Protein AF-A0AAN6VPY2-F1 (afdb_monomer)

Sequence (138 aa):
DILDEFGDISDSCLSNISVMIRSSVVTEQSEHQLIYEAYSNFVQGLFELMDAVAESAPVLIVLDKQAEFRVPAAVRELAGVVDAFQMQVMAVFPANTSYAQQTANQKSQVGTHIRQAVHAFHIATANTGSPYSNTTTV

Mean predicted aligned error: 4.68 Å

Secondary structure (DSSP, 8-state):
-HHHHHHHHHHHHHHHHHHHTTPPPP--HHHHHHHHHHHHHHHHHHHHHHHHHHHHHHHHHHH-TTHHHHHHHHHHHHHHHHHHHHHHHHHHS-TTSHHHHHHHHHHHHHHHHHHHHHHHHHHHHHTSSSTTTT----

Radius of gyration: 17.67 Å; Cα contacts (8 Å, |Δi|>4): 113; chains: 1; bounding box: 34×24×59 Å

Foldseek 3Di:
DLLVVLVVLLVVLVVVCVVLPPPAADPDPVCLVVLLVVLVVVLVVLLVSLVVLLVCLLVVCVVPVCCLPPVLVSLVVSLVSVLSSLVSSLNNHDPPDPSNVVSVVSNVVSVVSSVSSNVSSVVSQVPDPQRPVPPDDD

Solvent-accessible surface area (backbone atoms only — not comparable to full-atom values): 7507 Å² total; per-residue (Å²): 105,76,69,52,52,44,46,54,53,33,51,52,34,54,54,49,40,68,70,52,61,89,58,67,58,59,83,55,72,83,51,51,58,59,54,51,50,56,51,49,53,53,52,50,51,50,43,56,49,26,50,52,51,25,71,41,24,59,60,44,38,71,78,36,72,62,41,56,52,53,50,47,49,50,54,52,55,33,46,57,43,49,51,53,34,51,53,55,58,41,59,30,41,47,84,91,40,72,62,31,57,52,49,50,52,52,50,55,49,50,56,46,38,51,50,46,23,41,46,32,26,55,52,40,37,66,72,40,100,62,51,75,72,81,65,73,85,127

Structure (mmCIF, N/CA/C/O backbone):
data_AF-A0AAN6VPY2-F1
#
_entry.id   AF-A0AAN6VPY2-F1
#
loop_
_atom_site.group_PDB
_atom_site.id
_atom_site.type_symbol
_atom_site.label_atom_id
_atom_site.label_alt_id
_atom_site.label_comp_id
_atom_site.label_asym_id
_atom_site.label_entity_id
_atom_site.label_seq_id
_atom_site.pdbx_PDB_ins_code
_atom_site.Cartn_x
_atom_site.Cartn_y
_atom_site.Cartn_z
_atom_site.occupancy
_atom_site.B_iso_or_equiv
_atom_site.auth_seq_id
_atom_site.auth_comp_id
_atom_site.auth_asym_id
_atom_site.auth_atom_id
_atom_site.pdbx_PDB_model_num
ATOM 1 N N . ASP A 1 1 ? 10.630 -12.358 -6.461 1.00 79.69 1 ASP A N 1
ATOM 2 C CA . ASP A 1 1 ? 10.537 -11.187 -7.367 1.00 79.69 1 ASP A CA 1
ATOM 3 C C . ASP A 1 1 ? 9.686 -10.121 -6.663 1.00 79.69 1 ASP A C 1
ATOM 5 O O . ASP A 1 1 ? 8.999 -10.472 -5.716 1.00 79.69 1 ASP A O 1
ATOM 9 N N . ILE A 1 2 ? 9.731 -8.842 -7.054 1.00 86.88 2 ILE A N 1
ATOM 10 C CA . ILE A 1 2 ? 8.872 -7.786 -6.480 1.00 86.88 2 ILE A CA 1
ATOM 11 C C . ILE A 1 2 ? 7.382 -8.082 -6.698 1.00 86.88 2 ILE A C 1
ATOM 13 O O . ILE A 1 2 ? 6.542 -7.728 -5.879 1.00 86.88 2 ILE A O 1
ATOM 17 N N . LEU A 1 3 ? 7.060 -8.775 -7.794 1.00 91.38 3 LEU A N 1
ATOM 18 C CA . LEU A 1 3 ? 5.700 -9.215 -8.085 1.00 91.38 3 LEU A CA 1
ATOM 19 C C . LEU A 1 3 ? 5.232 -10.315 -7.123 1.00 91.38 3 LEU A C 1
ATOM 21 O O . LEU A 1 3 ? 4.074 -10.294 -6.716 1.00 91.38 3 LEU A O 1
ATOM 25 N N . ASP A 1 4 ? 6.129 -11.224 -6.730 1.00 93.00 4 ASP A N 1
ATOM 26 C CA . ASP A 1 4 ? 5.824 -12.247 -5.721 1.00 93.00 4 ASP A CA 1
ATOM 27 C C . ASP A 1 4 ? 5.582 -11.591 -4.358 1.00 93.00 4 ASP A C 1
ATOM 29 O O . ASP A 1 4 ? 4.611 -11.920 -3.692 1.00 93.00 4 ASP A O 1
ATOM 33 N N . GLU A 1 5 ? 6.394 -10.592 -3.990 1.00 91.44 5 GLU A N 1
ATOM 34 C CA . GLU A 1 5 ? 6.229 -9.849 -2.734 1.00 91.44 5 GLU A CA 1
ATOM 35 C C . GLU A 1 5 ? 4.856 -9.156 -2.659 1.00 91.44 5 GLU A C 1
ATOM 37 O O . GLU A 1 5 ? 4.174 -9.202 -1.637 1.00 91.44 5 GLU A O 1
ATOM 42 N N . PHE A 1 6 ? 4.390 -8.550 -3.757 1.00 95.81 6 PHE A N 1
ATOM 43 C CA . PHE A 1 6 ? 3.032 -7.995 -3.811 1.00 95.81 6 PHE A CA 1
ATOM 44 C C . PHE A 1 6 ? 1.951 -9.072 -3.669 1.00 95.81 6 PHE A C 1
ATOM 46 O O . PHE A 1 6 ? 0.911 -8.814 -3.054 1.00 95.81 6 PHE A O 1
ATOM 53 N N . GLY A 1 7 ? 2.193 -10.262 -4.223 1.00 94.94 7 GLY A N 1
ATOM 54 C CA . GLY A 1 7 ? 1.345 -11.437 -4.037 1.00 94.94 7 GLY A CA 1
ATOM 55 C C . GLY A 1 7 ? 1.271 -11.851 -2.570 1.00 94.94 7 GLY A C 1
ATOM 56 O O . GLY A 1 7 ? 0.179 -11.912 -2.013 1.00 94.94 7 GLY A O 1
ATOM 57 N N . ASP A 1 8 ? 2.416 -12.012 -1.911 1.00 95.44 8 ASP A N 1
ATOM 58 C CA . ASP A 1 8 ? 2.514 -12.428 -0.509 1.00 95.44 8 ASP A CA 1
ATOM 59 C C . ASP A 1 8 ? 1.845 -11.422 0.446 1.00 95.44 8 ASP A C 1
ATOM 61 O O . ASP A 1 8 ? 1.142 -11.808 1.390 1.00 95.44 8 ASP A O 1
ATOM 65 N N . ILE A 1 9 ? 1.995 -10.117 0.185 1.00 95.75 9 ILE A N 1
ATOM 66 C CA . ILE A 1 9 ? 1.296 -9.068 0.944 1.00 95.75 9 ILE A CA 1
ATOM 67 C C . ILE A 1 9 ? -0.216 -9.155 0.706 1.00 95.75 9 ILE A C 1
ATOM 69 O O . ILE A 1 9 ? -0.996 -9.032 1.658 1.00 95.75 9 ILE A O 1
ATOM 73 N N . SER A 1 10 ? -0.642 -9.379 -0.539 1.00 96.44 10 SER A N 1
ATOM 74 C CA . SER A 1 10 ? -2.061 -9.530 -0.880 1.00 96.44 10 SER A CA 1
ATOM 75 C C . SER A 1 10 ? -2.670 -10.745 -0.181 1.00 96.44 10 SER A C 1
ATOM 77 O O . SER A 1 10 ? -3.706 -10.618 0.471 1.00 96.44 10 SER A O 1
ATOM 79 N N . ASP A 1 11 ? -1.999 -11.893 -0.222 1.00 96.38 11 ASP A N 1
ATOM 80 C CA . ASP A 1 11 ? -2.433 -13.124 0.439 1.00 96.38 11 ASP A CA 1
ATOM 81 C C . ASP A 1 11 ? -2.494 -12.957 1.959 1.00 96.38 11 ASP A C 1
ATOM 83 O O . ASP A 1 11 ? -3.468 -13.364 2.600 1.00 96.38 11 ASP A O 1
ATOM 87 N N . SER A 1 12 ? -1.509 -12.273 2.545 1.00 94.88 12 SER A N 1
ATOM 88 C CA . SER A 1 12 ? -1.507 -11.937 3.972 1.00 94.88 12 SER A CA 1
ATOM 89 C C . SER A 1 12 ? -2.692 -11.041 4.347 1.00 94.88 12 SER A C 1
ATOM 91 O O . SER A 1 12 ? -3.369 -11.286 5.350 1.00 94.88 12 SER A O 1
ATOM 93 N N . CYS A 1 13 ? -2.997 -10.028 3.532 1.00 95.38 13 CYS A N 1
ATOM 94 C CA . CYS A 1 13 ? -4.158 -9.161 3.731 1.00 95.38 13 CYS A CA 1
ATOM 95 C C . CYS A 1 13 ? -5.473 -9.943 3.615 1.00 95.38 13 CYS A C 1
ATOM 97 O O . CYS A 1 13 ? -6.330 -9.823 4.489 1.00 95.38 13 CYS A O 1
ATOM 99 N N . LEU A 1 14 ? -5.631 -10.781 2.586 1.00 95.69 14 LEU A N 1
ATOM 100 C CA . LEU A 1 14 ? -6.823 -11.615 2.390 1.00 95.69 14 LEU A CA 1
ATOM 101 C C . LEU A 1 14 ? -7.023 -12.611 3.536 1.00 95.69 14 LEU A C 1
ATOM 103 O O . LEU A 1 14 ? -8.143 -12.772 4.028 1.00 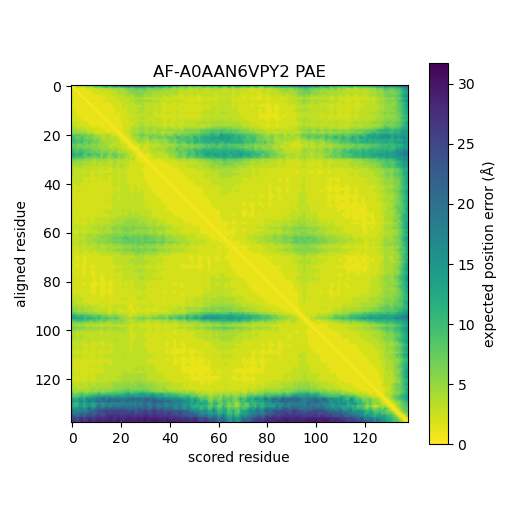95.69 14 LEU A O 1
ATOM 107 N N . SER A 1 15 ? -5.941 -13.235 4.001 1.00 95.50 15 SER A N 1
ATOM 108 C CA . SER A 1 15 ? -5.957 -14.127 5.158 1.00 95.50 15 SER A CA 1
ATOM 109 C C . SER A 1 15 ? -6.446 -13.392 6.408 1.00 95.50 15 SER A C 1
ATOM 111 O O . SER A 1 15 ? -7.402 -13.831 7.052 1.00 95.50 15 SER A O 1
ATOM 113 N N . ASN A 1 16 ? -5.898 -12.208 6.693 1.00 93.25 16 ASN A N 1
ATOM 114 C CA . ASN A 1 16 ? -6.331 -11.400 7.833 1.00 93.25 16 ASN A CA 1
ATOM 115 C C . ASN A 1 16 ? -7.786 -10.928 7.704 1.00 93.25 16 ASN A C 1
ATOM 117 O O . ASN A 1 16 ? -8.537 -11.004 8.676 1.00 93.25 16 ASN A O 1
ATOM 121 N N . ILE A 1 17 ? -8.231 -10.521 6.509 1.00 93.81 17 ILE A N 1
ATOM 122 C CA . ILE A 1 17 ? -9.645 -10.200 6.254 1.00 93.81 17 ILE A CA 1
ATOM 123 C C . ILE A 1 17 ? -10.532 -11.399 6.603 1.00 93.81 17 ILE A C 1
ATOM 125 O O . ILE A 1 17 ? -11.561 -11.220 7.251 1.00 93.81 17 ILE A O 1
ATOM 129 N N . SER A 1 18 ? -10.145 -12.617 6.210 1.00 92.31 18 SER A N 1
ATOM 130 C CA . SER A 1 18 ? -10.945 -13.823 6.461 1.00 92.31 18 SER A CA 1
ATOM 131 C C . SER A 1 18 ? -11.145 -14.112 7.954 1.00 92.31 18 SER A C 1
ATOM 133 O O . SER A 1 18 ? -1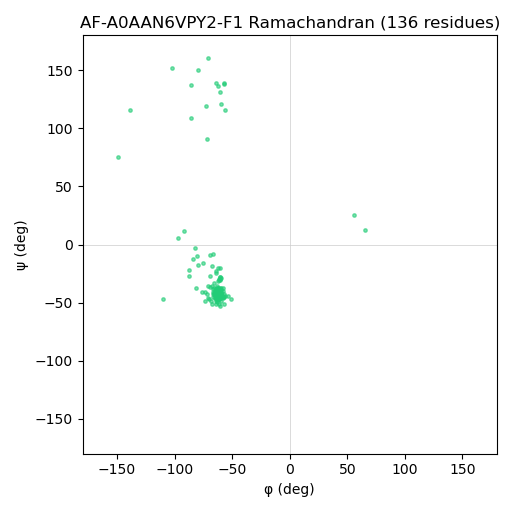2.198 -14.615 8.342 1.00 92.31 18 SER A O 1
ATOM 135 N N . VAL A 1 19 ? -10.171 -13.741 8.790 1.00 89.19 19 VAL A N 1
ATOM 136 C CA . VAL A 1 19 ? -10.240 -13.870 10.253 1.00 89.19 19 VAL A CA 1
ATOM 137 C C . VAL A 1 19 ? -11.034 -12.719 10.876 1.00 89.19 19 VAL A C 1
ATOM 139 O O . VAL A 1 19 ? -11.775 -12.932 11.833 1.00 89.19 19 VAL A O 1
ATOM 142 N N . MET A 1 20 ? -10.901 -11.506 10.334 1.00 89.88 20 MET A N 1
ATOM 143 C CA . MET A 1 20 ? -11.542 -10.296 10.863 1.00 89.88 20 MET A CA 1
ATOM 144 C C . MET A 1 20 ? -12.987 -10.099 10.400 1.00 89.88 20 MET A C 1
ATOM 146 O O . MET A 1 20 ? -13.696 -9.224 10.908 1.00 89.88 20 MET A O 1
ATOM 150 N N . ILE A 1 21 ? -13.441 -10.848 9.396 1.00 86.19 21 ILE A N 1
ATOM 151 C CA . ILE A 1 21 ? -14.793 -10.689 8.877 1.00 86.19 21 ILE A CA 1
ATOM 152 C C . ILE A 1 21 ? -15.806 -10.971 9.991 1.00 86.19 21 ILE A C 1
ATOM 154 O O . ILE A 1 21 ? -15.740 -11.982 10.687 1.00 86.19 21 ILE A O 1
ATOM 158 N N . ARG A 1 22 ? -16.778 -10.066 10.152 1.00 84.19 22 ARG A N 1
ATOM 159 C CA . ARG A 1 22 ? -17.790 -10.107 11.228 1.00 84.19 22 ARG A CA 1
ATOM 160 C C . ARG A 1 22 ? -17.239 -9.936 12.649 1.00 84.19 22 ARG A C 1
ATOM 162 O O . ARG A 1 22 ? -17.994 -10.159 13.595 1.00 84.19 22 ARG A O 1
ATOM 169 N N . SER A 1 23 ? -15.985 -9.516 12.823 1.00 87.31 23 SER A N 1
ATOM 170 C CA . SER A 1 23 ? -15.512 -9.061 14.130 1.00 87.31 23 SER A CA 1
ATOM 171 C C . SER A 1 23 ? -16.384 -7.911 14.633 1.00 87.31 23 SER A C 1
ATOM 173 O O . SER A 1 23 ? -16.780 -7.026 13.869 1.00 87.31 23 SER A O 1
ATOM 175 N N . SER A 1 24 ? -16.707 -7.939 15.923 1.00 88.81 24 SER A N 1
ATOM 176 C CA . SER A 1 24 ? -17.359 -6.817 16.584 1.00 88.81 24 SER A CA 1
ATOM 177 C C . SER A 1 24 ? -16.386 -5.654 16.744 1.00 88.81 24 SER A C 1
ATOM 179 O O . SER A 1 24 ? -15.168 -5.829 16.735 1.00 88.81 24 SER A O 1
ATOM 181 N N . VAL A 1 25 ? -16.945 -4.466 16.954 1.00 91.69 25 VAL A N 1
ATOM 182 C CA . VAL A 1 25 ? -16.177 -3.309 17.410 1.00 91.69 25 VAL A CA 1
ATOM 183 C C . VAL A 1 25 ? -15.472 -3.652 18.726 1.00 91.69 25 VAL A C 1
ATOM 185 O O . VAL A 1 25 ? -16.065 -4.284 19.601 1.00 91.69 25 VAL A O 1
ATOM 188 N N . VAL A 1 26 ? -14.221 -3.223 18.866 1.00 90.19 26 VAL A N 1
ATOM 189 C CA . VAL A 1 26 ? -13.420 -3.417 20.077 1.00 90.19 26 VAL A CA 1
ATOM 190 C C . VAL A 1 26 ? -13.947 -2.500 21.174 1.00 90.19 26 VAL A C 1
ATOM 192 O O . VAL A 1 26 ? -13.944 -1.274 21.033 1.00 90.19 26 VAL A O 1
ATOM 195 N N . THR A 1 27 ? -14.402 -3.082 22.278 1.00 87.88 27 THR A N 1
ATOM 196 C CA . THR A 1 27 ? -14.979 -2.350 23.414 1.00 87.88 27 THR A CA 1
ATOM 197 C C . THR A 1 27 ? -13.923 -1.890 24.420 1.00 87.88 27 THR A C 1
ATOM 199 O O . THR A 1 27 ? -14.083 -0.850 25.063 1.00 87.88 27 THR A O 1
ATOM 202 N N . GLU A 1 28 ? -12.806 -2.603 24.499 1.00 89.69 28 GLU A N 1
ATOM 203 C CA . GLU A 1 28 ? -11.756 -2.399 25.485 1.00 89.69 28 GLU A CA 1
ATOM 204 C C . GLU A 1 28 ? -10.776 -1.330 24.999 1.00 89.69 28 GLU A C 1
ATOM 206 O O . GLU A 1 28 ? -9.973 -1.545 24.093 1.00 89.69 28 GLU A O 1
ATOM 211 N N . GLN A 1 29 ? -10.807 -0.155 25.636 1.00 83.69 29 GLN A N 1
ATOM 212 C CA . GLN A 1 29 ? -9.949 0.972 25.245 1.00 83.69 29 GLN A CA 1
ATOM 213 C C . GLN A 1 29 ? -8.451 0.656 25.339 1.00 83.69 29 GLN A C 1
ATOM 215 O O . GLN A 1 29 ? -7.662 1.202 24.569 1.00 83.69 29 GLN A O 1
ATOM 220 N N . SER A 1 30 ? -8.051 -0.236 26.250 1.00 86.25 30 SER A N 1
ATOM 221 C CA . SER A 1 30 ? -6.661 -0.686 26.374 1.00 86.25 30 SER A CA 1
ATOM 222 C C . SER A 1 30 ? -6.159 -1.436 25.138 1.00 86.25 30 SER A C 1
ATOM 224 O O . SER A 1 30 ? -4.957 -1.457 24.895 1.00 86.25 30 SER A O 1
ATOM 226 N N . GLU A 1 31 ? -7.054 -2.034 24.347 1.00 90.12 31 GLU A N 1
ATOM 227 C CA . GLU A 1 31 ? -6.697 -2.774 23.131 1.00 90.12 31 GLU A CA 1
ATOM 228 C C . GLU A 1 31 ? -6.622 -1.868 21.897 1.00 90.12 31 GLU A C 1
ATOM 230 O O . GLU A 1 31 ? -5.930 -2.194 20.932 1.00 90.12 31 GLU A O 1
ATOM 235 N N . HIS A 1 32 ? -7.276 -0.700 21.925 1.00 91.50 32 HIS A N 1
ATOM 236 C CA . HIS A 1 32 ? -7.300 0.223 20.783 1.00 91.50 32 HIS A CA 1
ATOM 237 C C . HIS A 1 32 ? -5.897 0.675 20.383 1.00 91.50 32 HIS A C 1
ATOM 239 O O . HIS A 1 32 ? -5.576 0.682 19.196 1.00 91.50 32 HIS A O 1
ATOM 245 N N . GLN A 1 33 ? -5.058 1.015 21.365 1.00 92.12 33 GLN A N 1
ATOM 246 C CA . GLN A 1 33 ? -3.687 1.453 21.105 1.00 92.12 33 GLN A CA 1
ATOM 247 C C . GLN A 1 33 ? -2.864 0.342 20.447 1.00 92.12 33 GLN A C 1
ATOM 249 O O . GLN A 1 33 ? -2.203 0.592 19.444 1.00 92.12 33 GLN A O 1
ATOM 254 N N . LEU A 1 34 ? -2.955 -0.887 20.960 1.00 93.06 34 LEU A N 1
ATOM 255 C CA . LEU A 1 34 ? -2.211 -2.028 20.427 1.00 93.06 34 LEU A CA 1
ATOM 256 C C . LEU A 1 34 ? -2.575 -2.307 18.961 1.00 93.06 34 LEU A C 1
ATOM 258 O O . LEU A 1 34 ? -1.696 -2.488 18.120 1.00 93.06 34 LEU A O 1
ATOM 262 N N . ILE A 1 35 ? -3.872 -2.308 18.644 1.00 92.31 35 ILE A N 1
ATOM 263 C CA . ILE A 1 35 ? -4.357 -2.543 17.278 1.00 92.31 35 ILE A CA 1
ATOM 264 C C . ILE A 1 35 ? -3.934 -1.394 16.359 1.00 92.31 35 ILE A C 1
ATOM 266 O O . ILE A 1 35 ? -3.490 -1.631 15.236 1.00 92.31 35 ILE A O 1
ATOM 270 N N . TYR A 1 36 ? -4.036 -0.150 16.832 1.00 94.12 36 TYR A N 1
ATOM 271 C CA . TYR A 1 36 ? -3.633 1.019 16.059 1.00 94.12 36 TYR A CA 1
ATOM 272 C C . TYR A 1 36 ? -2.127 1.049 15.773 1.00 94.12 36 TYR A C 1
ATOM 274 O O . TYR A 1 36 ? -1.729 1.391 14.661 1.00 94.12 36 TYR A O 1
ATOM 282 N N . GLU A 1 37 ? -1.285 0.672 16.7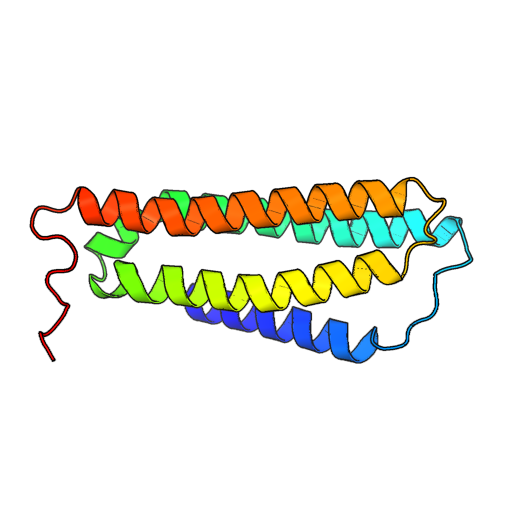35 1.00 94.88 37 GLU A N 1
ATOM 283 C CA . GLU A 1 37 ? 0.165 0.575 16.547 1.00 94.88 37 GLU A CA 1
ATOM 284 C C . GLU A 1 37 ? 0.519 -0.509 15.525 1.00 94.88 37 GLU A C 1
ATOM 286 O O . GLU A 1 37 ? 1.283 -0.250 14.595 1.00 94.88 37 GLU A O 1
ATOM 291 N N . ALA A 1 38 ? -0.091 -1.695 15.630 1.00 93.31 38 ALA A N 1
ATOM 292 C CA . ALA A 1 38 ? 0.105 -2.767 14.656 1.00 93.31 38 ALA A CA 1
ATOM 293 C C . ALA A 1 38 ? -0.312 -2.334 13.239 1.00 93.31 38 ALA A C 1
ATOM 295 O O . ALA A 1 38 ? 0.438 -2.530 12.280 1.00 93.31 38 ALA A O 1
ATOM 296 N N . TYR A 1 39 ? -1.470 -1.681 13.116 1.00 94.75 39 TYR A N 1
ATOM 297 C CA . TYR A 1 39 ? -1.942 -1.106 11.857 1.00 94.75 39 TYR A CA 1
ATOM 298 C C . TYR A 1 39 ? -0.994 -0.028 11.314 1.00 94.75 39 TYR A C 1
ATOM 300 O O . TYR A 1 39 ? -0.665 -0.032 10.130 1.00 94.75 39 TYR A O 1
ATOM 308 N N . SER A 1 40 ? -0.514 0.870 12.176 1.00 96.56 40 SER A N 1
ATOM 309 C CA . SER A 1 40 ? 0.396 1.953 11.794 1.00 96.56 40 SER A CA 1
ATOM 310 C C . SER A 1 40 ? 1.740 1.426 11.295 1.00 96.56 40 SER A C 1
ATOM 312 O O . SER A 1 40 ? 2.262 1.949 10.315 1.00 96.56 40 SER A O 1
ATOM 314 N N . ASN A 1 41 ? 2.277 0.367 11.908 1.00 96.88 41 ASN A N 1
ATOM 315 C CA . ASN A 1 41 ? 3.513 -0.275 11.450 1.00 96.88 41 ASN A CA 1
ATOM 316 C C . ASN A 1 41 ? 3.344 -0.902 10.061 1.00 96.88 41 ASN A C 1
ATOM 318 O O . ASN A 1 41 ? 4.210 -0.749 9.203 1.00 96.88 41 ASN A O 1
ATOM 322 N N . PHE A 1 42 ? 2.209 -1.560 9.817 1.00 95.38 42 PHE A N 1
ATOM 323 C CA . PHE A 1 42 ? 1.877 -2.078 8.491 1.00 95.38 42 PHE A CA 1
ATOM 324 C C . PHE A 1 42 ? 1.765 -0.952 7.451 1.00 95.38 42 PHE A C 1
ATOM 326 O O . PHE A 1 42 ? 2.361 -1.034 6.380 1.00 95.38 42 PHE A O 1
ATOM 333 N N . VAL A 1 43 ? 1.054 0.130 7.783 1.00 97.25 43 VAL A N 1
ATOM 334 C CA . VAL A 1 43 ? 0.924 1.317 6.923 1.00 97.25 43 VAL A CA 1
ATOM 335 C C . VAL A 1 43 ? 2.284 1.941 6.607 1.00 97.25 43 VAL A C 1
ATOM 337 O O . VAL A 1 43 ? 2.541 2.278 5.455 1.00 97.25 43 VAL A O 1
ATOM 340 N N . GLN A 1 44 ? 3.163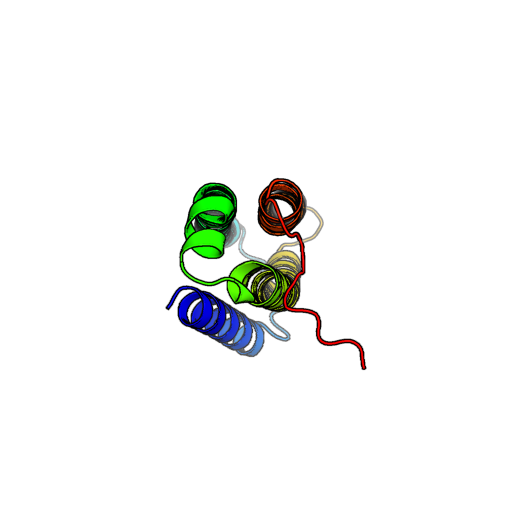 2.064 7.601 1.00 97.44 44 GLN A N 1
ATOM 341 C CA . GLN A 1 44 ? 4.509 2.595 7.406 1.00 97.44 44 GLN A CA 1
ATOM 342 C C . GLN A 1 44 ? 5.323 1.721 6.442 1.00 97.44 44 GLN A C 1
ATOM 344 O O . GLN A 1 44 ? 5.944 2.247 5.521 1.00 97.44 44 GLN A O 1
ATOM 349 N N . GLY A 1 45 ? 5.249 0.394 6.586 1.00 96.25 45 GLY A N 1
ATOM 350 C CA . GLY A 1 45 ? 5.884 -0.531 5.645 1.00 96.25 45 GLY A CA 1
ATOM 351 C C . GLY A 1 45 ? 5.359 -0.373 4.214 1.00 96.25 45 GLY A C 1
ATOM 352 O O . GLY A 1 45 ? 6.134 -0.422 3.262 1.00 96.25 45 GLY A O 1
ATOM 353 N N . LEU A 1 46 ? 4.059 -0.107 4.043 1.00 96.88 46 LEU A N 1
ATOM 354 C CA . LEU A 1 46 ? 3.483 0.181 2.727 1.00 96.88 46 LEU A CA 1
ATOM 355 C C . LEU A 1 46 ? 3.992 1.496 2.129 1.00 96.88 46 LEU A C 1
ATOM 357 O O . LEU A 1 46 ? 4.200 1.550 0.918 1.00 96.88 46 LEU A O 1
ATOM 361 N N . PHE A 1 47 ? 4.188 2.544 2.935 1.00 97.44 47 PHE A N 1
ATOM 362 C CA . PHE A 1 47 ? 4.787 3.793 2.449 1.00 97.44 47 PHE A CA 1
ATOM 363 C C . PHE A 1 47 ? 6.189 3.541 1.910 1.00 97.44 47 PHE A C 1
ATOM 365 O O . PHE A 1 47 ? 6.464 3.851 0.755 1.00 97.44 47 PHE A O 1
ATOM 372 N N . GLU A 1 48 ? 7.034 2.902 2.716 1.00 97.06 48 GLU A N 1
ATOM 373 C CA . GLU A 1 48 ? 8.419 2.601 2.353 1.00 97.06 48 GLU A CA 1
ATOM 374 C C . GLU A 1 48 ? 8.500 1.722 1.103 1.00 97.06 48 GLU A C 1
ATOM 376 O O . GLU A 1 48 ? 9.288 1.998 0.198 1.00 97.06 48 GLU A O 1
ATOM 381 N N . LEU A 1 49 ? 7.640 0.704 1.007 1.00 96.12 49 LEU A N 1
ATOM 382 C CA . LEU A 1 49 ? 7.573 -0.159 -0.165 1.00 96.12 49 LEU A CA 1
ATOM 383 C C . LEU A 1 49 ? 7.154 0.616 -1.420 1.00 96.12 49 LEU A C 1
ATOM 385 O O . LEU A 1 49 ? 7.800 0.491 -2.457 1.00 96.12 49 LEU A O 1
ATOM 389 N N . MET A 1 50 ? 6.081 1.409 -1.355 1.00 97.81 50 MET A N 1
ATOM 390 C CA . MET A 1 50 ? 5.586 2.156 -2.517 1.00 97.81 50 MET A CA 1
ATOM 391 C C . MET A 1 50 ? 6.557 3.253 -2.958 1.00 97.81 50 MET A C 1
ATOM 393 O O . MET A 1 50 ? 6.722 3.462 -4.161 1.00 97.81 50 MET A O 1
ATOM 397 N N . ASP A 1 51 ? 7.241 3.903 -2.019 1.00 97.56 51 ASP A N 1
ATOM 398 C CA . ASP A 1 51 ? 8.277 4.887 -2.327 1.00 97.56 51 ASP A CA 1
ATOM 399 C C . ASP A 1 51 ? 9.486 4.211 -2.992 1.00 97.56 51 ASP A C 1
ATOM 401 O O . ASP A 1 51 ? 9.928 4.653 -4.053 1.00 97.56 51 ASP A O 1
ATOM 405 N N . ALA A 1 52 ? 9.948 3.066 -2.477 1.00 96.69 52 ALA A N 1
ATOM 406 C CA . ALA A 1 52 ? 11.022 2.289 -3.105 1.00 96.69 52 ALA A CA 1
ATOM 407 C C . ALA A 1 52 ? 10.641 1.778 -4.512 1.00 96.69 52 ALA A C 1
ATOM 409 O O . ALA A 1 52 ? 11.457 1.777 -5.442 1.00 96.69 52 ALA A O 1
ATOM 410 N N . VAL A 1 53 ? 9.383 1.372 -4.709 1.00 96.62 53 VAL A N 1
ATOM 411 C CA . VAL A 1 53 ? 8.838 1.008 -6.028 1.00 96.62 53 VAL A CA 1
ATOM 412 C C . VAL A 1 53 ? 8.861 2.211 -6.970 1.00 96.62 53 VAL A C 1
ATOM 414 O O . VAL A 1 53 ? 9.281 2.082 -8.120 1.00 96.62 53 VAL A O 1
ATOM 417 N N . ALA A 1 54 ? 8.452 3.388 -6.494 1.00 97.44 54 ALA A N 1
ATOM 418 C CA . ALA A 1 54 ? 8.474 4.614 -7.284 1.00 97.44 54 ALA A CA 1
ATOM 419 C C . ALA A 1 54 ? 9.903 4.985 -7.716 1.00 97.44 54 ALA A C 1
ATOM 421 O O . ALA A 1 54 ? 10.149 5.267 -8.890 1.00 97.44 54 ALA A O 1
ATOM 422 N N . GLU A 1 55 ? 10.852 4.944 -6.781 1.00 97.19 55 GLU A N 1
ATOM 423 C CA . GLU A 1 55 ? 12.259 5.281 -7.017 1.00 97.19 55 GLU A CA 1
ATOM 424 C C . GLU A 1 55 ? 12.954 4.298 -7.970 1.00 97.19 55 GLU A C 1
ATOM 426 O O . GLU A 1 55 ? 13.803 4.694 -8.772 1.00 97.19 55 GLU A O 1
ATOM 431 N N . SER A 1 56 ? 12.573 3.019 -7.934 1.00 95.94 56 SER A N 1
ATOM 432 C CA . SER A 1 56 ? 13.166 1.973 -8.779 1.00 95.94 56 SER A CA 1
ATOM 433 C C . SER A 1 56 ? 12.627 1.935 -10.214 1.00 95.94 56 SER A C 1
ATOM 435 O O . SER A 1 56 ? 13.225 1.271 -11.069 1.00 95.94 56 SER A O 1
ATOM 437 N N . ALA A 1 57 ? 11.555 2.674 -10.523 1.00 95.44 57 ALA A N 1
ATOM 438 C CA . ALA A 1 57 ? 10.881 2.629 -11.822 1.00 95.44 57 ALA A CA 1
ATOM 439 C C . ALA A 1 57 ? 11.816 2.800 -13.044 1.00 95.44 57 ALA A C 1
ATOM 441 O O . ALA A 1 57 ? 11.738 1.975 -13.962 1.00 95.44 57 ALA A O 1
ATOM 442 N N . PRO A 1 58 ? 12.746 3.782 -13.093 1.00 93.81 58 PRO A N 1
ATOM 443 C CA . PRO A 1 58 ? 13.635 3.944 -14.248 1.00 93.81 58 PRO A CA 1
ATOM 444 C C . PRO A 1 58 ? 14.561 2.743 -14.458 1.00 93.81 58 PRO A C 1
ATOM 446 O O . PRO A 1 58 ? 14.819 2.346 -15.593 1.00 93.81 58 PRO A O 1
ATOM 449 N N . VAL A 1 59 ? 15.050 2.153 -13.364 1.00 94.12 59 VAL A N 1
ATOM 450 C CA . VAL A 1 59 ? 15.962 1.005 -13.402 1.00 94.12 59 VAL A CA 1
ATOM 451 C C . VAL A 1 59 ? 15.217 -0.237 -13.880 1.00 94.12 59 VAL A C 1
ATOM 453 O O . VAL A 1 59 ? 15.687 -0.927 -14.784 1.00 94.12 59 VAL A O 1
ATOM 456 N N . LEU A 1 60 ? 14.028 -0.490 -13.332 1.00 93.00 60 LEU A N 1
ATOM 457 C CA . LEU A 1 60 ? 13.222 -1.658 -13.676 1.00 93.00 60 LEU A CA 1
ATOM 458 C C . LEU A 1 60 ? 12.810 -1.665 -15.154 1.00 93.00 60 LEU A C 1
ATOM 460 O O . LEU A 1 60 ? 12.923 -2.700 -15.800 1.00 93.00 60 LEU A O 1
ATOM 464 N N . ILE A 1 61 ? 12.445 -0.513 -15.725 1.00 91.50 61 ILE A N 1
ATOM 465 C CA . ILE A 1 61 ? 12.074 -0.386 -17.151 1.00 91.50 61 ILE A CA 1
ATOM 466 C C . ILE A 1 61 ? 13.275 -0.573 -18.098 1.00 91.50 61 ILE A C 1
ATOM 468 O O . ILE A 1 61 ? 13.124 -0.942 -19.270 1.00 91.50 61 ILE A O 1
ATOM 472 N N . VAL A 1 62 ? 14.492 -0.274 -17.639 1.00 90.12 62 VAL A N 1
ATOM 473 C CA . VAL A 1 62 ? 15.714 -0.546 -18.413 1.00 90.12 62 VAL A CA 1
ATOM 474 C C . VAL A 1 62 ? 16.030 -2.039 -18.410 1.00 90.12 62 VAL A C 1
ATOM 476 O O . VAL A 1 62 ? 16.408 -2.566 -19.455 1.00 90.12 62 VAL A O 1
ATOM 479 N N . LEU A 1 63 ? 15.857 -2.704 -17.265 1.00 90.31 63 LEU A N 1
ATOM 480 C CA . LEU A 1 63 ? 16.114 -4.137 -17.109 1.00 90.31 63 LEU A CA 1
ATOM 481 C C . LEU A 1 63 ? 15.063 -5.004 -17.814 1.00 90.31 63 LEU A C 1
ATOM 483 O O . LEU A 1 63 ? 15.422 -5.973 -18.478 1.00 90.31 63 LEU A O 1
ATOM 487 N N . ASP A 1 64 ? 13.786 -4.641 -17.704 1.00 89.19 64 ASP A N 1
ATOM 488 C CA . ASP A 1 64 ? 12.671 -5.309 -18.368 1.00 89.19 64 ASP A CA 1
ATOM 489 C C . ASP A 1 64 ? 11.680 -4.272 -18.910 1.00 89.19 64 ASP A C 1
ATOM 491 O O . ASP A 1 64 ? 11.006 -3.562 -18.164 1.00 89.19 64 ASP A O 1
ATOM 495 N N . LYS A 1 65 ? 11.531 -4.222 -20.236 1.00 86.88 65 LYS A N 1
ATOM 496 C CA . LYS A 1 65 ? 10.573 -3.322 -20.891 1.00 86.88 65 LYS A CA 1
ATOM 497 C C . LYS A 1 65 ? 9.124 -3.639 -20.544 1.00 86.88 65 LYS A C 1
ATOM 499 O O . LYS A 1 65 ? 8.287 -2.757 -20.646 1.00 86.88 65 LYS A O 1
ATOM 504 N N . GLN A 1 66 ? 8.807 -4.861 -20.121 1.00 89.06 66 GLN A N 1
ATOM 505 C CA . GLN A 1 66 ? 7.462 -5.207 -19.658 1.00 89.06 66 GLN A CA 1
ATOM 506 C C . GLN A 1 66 ? 7.160 -4.661 -18.256 1.00 89.06 66 GLN A C 1
ATOM 508 O O . GLN A 1 66 ? 5.988 -4.582 -17.876 1.00 89.06 66 GLN A O 1
ATOM 513 N N . ALA A 1 67 ? 8.176 -4.239 -17.492 1.00 91.00 67 ALA A N 1
ATOM 514 C CA . ALA A 1 67 ? 7.986 -3.672 -16.158 1.00 91.00 67 ALA A CA 1
ATOM 515 C C . ALA A 1 67 ? 7.127 -2.400 -16.183 1.00 91.00 67 ALA A C 1
ATOM 517 O O . ALA A 1 67 ? 6.401 -2.148 -15.224 1.00 91.00 67 ALA A O 1
ATOM 518 N N . GLU A 1 68 ? 7.131 -1.651 -17.294 1.00 90.50 68 GLU A N 1
ATOM 519 C CA . GLU A 1 68 ? 6.300 -0.452 -17.466 1.00 90.50 68 GLU A CA 1
ATOM 520 C C . GLU A 1 68 ? 4.787 -0.723 -17.423 1.00 90.50 68 GLU A C 1
ATOM 522 O O . GLU A 1 68 ? 4.017 0.182 -17.106 1.00 90.50 68 GLU A O 1
ATOM 527 N N . PHE A 1 69 ? 4.357 -1.970 -17.655 1.00 91.56 69 PHE A N 1
ATOM 528 C CA . PHE A 1 69 ? 2.955 -2.389 -17.511 1.00 91.56 69 PHE A CA 1
ATOM 529 C C . PHE A 1 69 ? 2.742 -3.313 -16.323 1.00 91.56 69 PHE A C 1
ATOM 531 O O . PHE A 1 69 ? 1.801 -3.118 -15.554 1.00 91.56 69 PHE A O 1
ATOM 538 N N . ARG A 1 70 ? 3.606 -4.325 -16.169 1.00 93.25 70 ARG A N 1
ATOM 539 C CA . ARG A 1 70 ? 3.414 -5.397 -15.184 1.00 93.25 70 ARG A CA 1
ATOM 540 C C . ARG A 1 70 ? 3.470 -4.871 -13.757 1.00 93.25 70 ARG A C 1
ATOM 542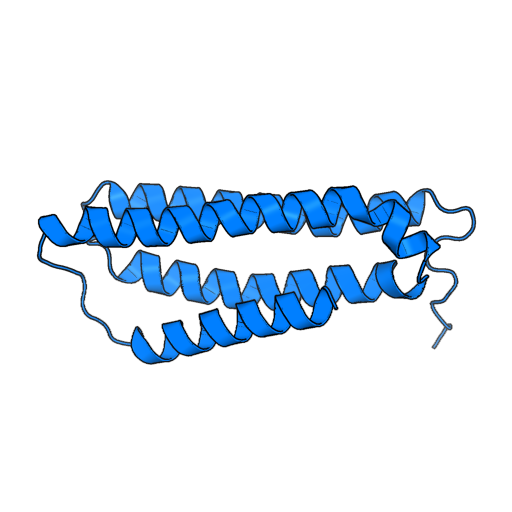 O O . ARG A 1 70 ? 2.598 -5.212 -12.964 1.00 93.25 70 ARG A O 1
ATOM 549 N N . VAL A 1 71 ? 4.443 -4.013 -13.440 1.00 95.31 71 VAL A N 1
ATOM 550 C CA . VAL A 1 71 ? 4.591 -3.484 -12.077 1.00 95.31 71 VAL A CA 1
ATOM 551 C C . VAL A 1 71 ? 3.425 -2.549 -11.728 1.00 95.31 71 VAL A C 1
ATOM 553 O O . VAL A 1 71 ? 2.771 -2.793 -10.716 1.00 95.31 71 VAL A O 1
ATOM 556 N N . PRO A 1 72 ? 3.042 -1.561 -12.564 1.00 95.56 72 PRO A N 1
ATOM 557 C CA . PRO A 1 72 ? 1.856 -0.749 -12.290 1.00 95.56 72 PRO A CA 1
ATOM 558 C C . PRO A 1 72 ? 0.541 -1.528 -12.229 1.00 95.56 72 PRO A C 1
ATOM 560 O O . PRO A 1 72 ? -0.385 -1.088 -11.548 1.00 95.56 72 PRO A O 1
ATOM 563 N N . ALA A 1 73 ? 0.400 -2.626 -12.975 1.00 95.31 73 ALA A N 1
ATOM 564 C CA . ALA A 1 73 ? -0.775 -3.490 -12.883 1.00 95.31 73 ALA A CA 1
ATOM 565 C C . ALA A 1 73 ? -0.818 -4.201 -11.523 1.00 95.31 73 ALA A C 1
ATOM 567 O O . ALA A 1 73 ? -1.800 -4.054 -10.799 1.00 95.31 73 ALA A O 1
ATOM 568 N N . ALA A 1 74 ? 0.279 -4.849 -11.125 1.00 96.44 74 ALA A N 1
ATOM 569 C CA . ALA A 1 74 ? 0.375 -5.546 -9.845 1.00 96.44 74 ALA A CA 1
ATOM 570 C C . ALA A 1 74 ? 0.208 -4.600 -8.641 1.00 96.44 74 ALA A C 1
ATOM 572 O O . ALA A 1 74 ? -0.495 -4.926 -7.689 1.00 96.44 74 ALA A O 1
ATOM 573 N N . VAL A 1 75 ? 0.756 -3.379 -8.704 1.00 97.50 75 VAL A N 1
ATOM 574 C CA . VAL A 1 75 ? 0.537 -2.356 -7.663 1.00 97.50 75 VAL A CA 1
ATOM 575 C C . VAL A 1 75 ? -0.948 -1.993 -7.532 1.00 97.50 75 VAL A C 1
ATOM 577 O O . VAL A 1 75 ? -1.432 -1.784 -6.422 1.00 97.50 75 VAL A O 1
ATOM 580 N N . ARG A 1 76 ? -1.703 -1.928 -8.639 1.00 96.56 76 ARG A N 1
ATOM 581 C CA . ARG A 1 76 ? -3.153 -1.657 -8.593 1.00 96.56 76 ARG A CA 1
ATOM 582 C C . ARG A 1 76 ? -3.947 -2.831 -8.023 1.00 96.56 76 ARG A C 1
ATOM 584 O O . ARG A 1 76 ? -4.935 -2.595 -7.331 1.00 96.56 76 ARG A O 1
ATOM 591 N N . GLU A 1 77 ? -3.534 -4.061 -8.304 1.00 95.69 77 GLU A N 1
ATOM 592 C CA . GLU A 1 77 ? -4.143 -5.260 -7.717 1.00 95.69 77 GLU A CA 1
ATOM 593 C C . GLU A 1 77 ? -3.926 -5.289 -6.200 1.00 95.69 77 GLU A C 1
ATOM 595 O O . GLU A 1 77 ? -4.900 -5.344 -5.444 1.00 95.69 77 GLU A O 1
ATOM 600 N N . LEU A 1 78 ? -2.674 -5.109 -5.761 1.00 96.81 78 LEU A N 1
ATOM 601 C CA . LEU A 1 78 ? -2.317 -4.966 -4.350 1.00 96.81 78 LEU A CA 1
ATOM 602 C C . LEU A 1 78 ? -3.133 -3.854 -3.680 1.00 96.81 78 LEU A C 1
ATOM 604 O O . LEU A 1 78 ? -3.666 -4.043 -2.588 1.00 96.81 78 LEU A O 1
ATOM 608 N N . ALA A 1 79 ? -3.283 -2.706 -4.349 1.00 96.56 79 ALA A N 1
ATOM 609 C CA . ALA A 1 79 ? -4.044 -1.579 -3.825 1.00 96.56 79 ALA A CA 1
ATOM 610 C C . ALA A 1 79 ? -5.487 -1.945 -3.478 1.00 96.56 79 ALA A C 1
ATOM 612 O O . ALA A 1 79 ? -5.974 -1.537 -2.429 1.00 96.56 79 ALA A O 1
ATOM 613 N N . GLY A 1 80 ? -6.168 -2.718 -4.328 1.00 96.56 80 GLY A N 1
ATOM 614 C CA . GLY A 1 80 ? -7.545 -3.140 -4.068 1.00 96.56 80 GLY A CA 1
ATOM 615 C C . GLY A 1 80 ? -7.662 -4.023 -2.824 1.00 96.56 80 GLY A C 1
ATOM 616 O O . GLY A 1 80 ? -8.572 -3.841 -2.014 1.00 96.56 80 GLY A O 1
ATOM 617 N N . VAL A 1 81 ? -6.716 -4.948 -2.647 1.00 96.56 81 VAL A N 1
ATOM 618 C CA . VAL A 1 81 ? -6.695 -5.869 -1.503 1.00 96.56 81 VAL A CA 1
ATOM 619 C C . VAL A 1 81 ? -6.340 -5.140 -0.206 1.00 96.56 81 VAL A C 1
ATOM 621 O O . VAL A 1 81 ? -7.023 -5.308 0.807 1.00 96.56 81 VAL A O 1
ATOM 624 N N . VAL A 1 82 ? -5.313 -4.289 -0.240 1.00 96.88 82 VAL A N 1
ATOM 625 C CA . VAL A 1 82 ? -4.914 -3.454 0.900 1.00 96.88 82 VAL A CA 1
ATOM 626 C C . VAL A 1 82 ? -6.056 -2.528 1.308 1.00 96.88 82 VAL A C 1
ATOM 628 O O . VAL A 1 82 ? -6.361 -2.439 2.494 1.00 96.88 82 VAL A O 1
ATOM 631 N N . ASP A 1 83 ? -6.747 -1.895 0.355 1.00 96.19 83 ASP A N 1
ATOM 632 C CA . ASP A 1 83 ? -7.881 -1.012 0.647 1.00 96.19 83 ASP A CA 1
ATOM 633 C C . ASP A 1 83 ? -8.987 -1.747 1.417 1.00 96.19 83 ASP A C 1
ATOM 635 O O . ASP A 1 83 ? -9.479 -1.249 2.433 1.00 96.19 83 ASP A O 1
ATOM 639 N N . ALA A 1 84 ? -9.323 -2.966 0.979 1.00 95.19 84 ALA A N 1
ATOM 640 C CA . ALA A 1 84 ? -10.298 -3.822 1.645 1.00 95.19 84 ALA A CA 1
ATOM 641 C C . ALA A 1 84 ? -9.868 -4.191 3.072 1.00 95.19 84 ALA A C 1
ATOM 643 O O . ALA A 1 84 ? -10.675 -4.107 4.002 1.00 95.19 84 ALA A O 1
ATOM 644 N N . PHE A 1 85 ? -8.595 -4.538 3.268 1.00 95.44 85 PHE A N 1
ATOM 645 C CA . PHE A 1 85 ? -8.058 -4.841 4.593 1.00 95.44 85 PHE A CA 1
ATOM 646 C C . PHE A 1 85 ? -8.098 -3.617 5.515 1.00 95.44 85 PHE A C 1
ATOM 648 O O . PHE A 1 85 ? -8.589 -3.708 6.640 1.00 95.44 85 PHE A O 1
ATOM 655 N N . GLN A 1 86 ? -7.673 -2.450 5.029 1.00 95.31 86 GLN A N 1
ATOM 656 C CA . GLN A 1 86 ? -7.704 -1.205 5.797 1.00 95.31 86 GLN A CA 1
ATOM 657 C C . GLN A 1 86 ? -9.134 -0.820 6.194 1.00 95.31 86 GLN A C 1
ATOM 659 O O . GLN A 1 86 ? -9.356 -0.409 7.331 1.00 95.31 86 GLN A O 1
ATOM 664 N N . MET A 1 87 ? -10.124 -1.008 5.311 1.00 93.19 87 MET A N 1
ATOM 665 C CA . MET A 1 87 ? -11.537 -0.811 5.664 1.00 93.19 87 MET A CA 1
ATOM 666 C C . MET A 1 87 ? -11.998 -1.762 6.772 1.00 93.19 87 MET A C 1
ATOM 668 O O . MET A 1 87 ? -12.723 -1.337 7.672 1.00 93.19 87 MET A O 1
ATOM 672 N N . GLN A 1 88 ? -11.564 -3.025 6.741 1.00 93.25 88 GLN A N 1
ATOM 673 C CA . GLN A 1 88 ? -11.911 -3.997 7.776 1.00 93.25 88 GLN A CA 1
ATOM 674 C C . GLN A 1 88 ? -11.286 -3.631 9.130 1.00 93.25 88 GLN A C 1
ATOM 676 O O . GLN A 1 88 ? -11.966 -3.711 10.150 1.00 93.25 88 GLN A O 1
ATOM 681 N N . VAL A 1 89 ? -10.031 -3.170 9.149 1.00 92.56 89 VAL A N 1
ATOM 682 C CA . VAL A 1 89 ? -9.376 -2.670 10.371 1.00 92.56 89 VAL A CA 1
ATOM 683 C C . VAL A 1 89 ? -10.065 -1.408 10.890 1.00 92.56 89 VAL A C 1
ATOM 685 O O . VAL A 1 89 ? -10.345 -1.303 12.079 1.00 92.56 89 VAL A O 1
ATOM 688 N N . MET A 1 90 ? -10.412 -0.462 10.017 1.00 92.12 90 MET A N 1
ATOM 689 C CA . MET A 1 90 ? -11.154 0.738 10.419 1.00 92.12 90 MET A CA 1
ATOM 690 C C . MET A 1 90 ? -12.492 0.394 11.085 1.00 92.12 90 MET A C 1
ATOM 692 O O . MET A 1 90 ? -12.880 1.045 12.054 1.00 92.12 90 MET A O 1
ATOM 696 N N . ALA A 1 91 ? -13.182 -0.641 10.598 1.00 91.31 91 ALA A N 1
ATOM 697 C CA . ALA A 1 91 ? -14.478 -1.062 11.120 1.00 91.31 91 ALA A CA 1
ATOM 698 C C . ALA A 1 91 ? -14.422 -1.636 12.547 1.00 91.31 91 ALA A C 1
ATOM 700 O O . ALA A 1 91 ? -15.459 -1.689 13.210 1.00 91.31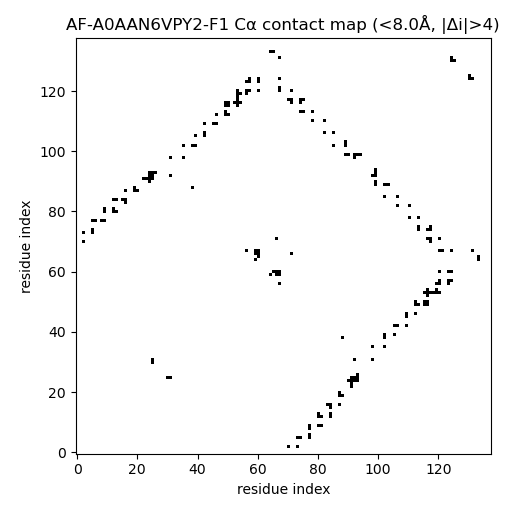 91 ALA A O 1
ATOM 701 N N . VAL A 1 92 ? -13.246 -2.047 13.042 1.00 92.19 92 VAL A N 1
ATOM 702 C CA . VAL A 1 92 ? -13.117 -2.559 14.417 1.00 92.19 92 VAL A CA 1
ATOM 703 C C . VAL A 1 92 ? -13.050 -1.446 15.463 1.00 92.19 92 VAL A C 1
ATOM 705 O O . VAL A 1 92 ? -13.294 -1.703 16.641 1.00 92.19 92 VAL A O 1
ATOM 708 N N . PHE A 1 93 ? -12.750 -0.208 15.064 1.00 92.75 93 PHE A N 1
ATOM 709 C CA . PHE A 1 93 ? -12.687 0.920 15.988 1.00 92.75 93 PHE A CA 1
ATOM 710 C C . PHE A 1 93 ? -14.074 1.541 16.201 1.00 92.75 93 PHE A C 1
ATOM 712 O O . PHE A 1 93 ? -14.804 1.774 15.234 1.00 92.75 93 PHE A O 1
ATOM 719 N N . PRO A 1 94 ? -14.453 1.886 17.446 1.00 90.19 94 PRO A N 1
ATOM 720 C CA . PRO A 1 94 ? -15.692 2.613 17.676 1.00 90.19 94 PRO A CA 1
ATOM 721 C C . PRO A 1 94 ? -15.649 3.990 17.000 1.00 90.19 94 PRO A C 1
ATOM 723 O O . PRO A 1 94 ? -14.665 4.726 17.117 1.00 90.19 94 PRO A O 1
ATOM 726 N N . ALA A 1 95 ? -16.744 4.366 16.334 1.00 85.81 95 ALA A N 1
ATOM 727 C CA . ALA A 1 95 ? -16.826 5.582 15.516 1.00 85.81 95 ALA A CA 1
ATOM 728 C C . ALA A 1 95 ? -16.594 6.894 16.293 1.00 85.81 95 ALA A C 1
ATOM 730 O O . ALA A 1 95 ? -16.273 7.918 15.699 1.00 85.81 95 ALA A O 1
ATOM 731 N N . ASN A 1 96 ? -16.757 6.879 17.617 1.00 84.06 96 ASN A N 1
ATOM 732 C CA . ASN A 1 96 ? -16.552 8.026 18.501 1.00 84.06 96 ASN A CA 1
ATOM 733 C C . ASN A 1 96 ? -15.124 8.117 19.075 1.00 84.06 96 ASN A C 1
ATOM 735 O O . ASN A 1 96 ? -14.895 8.890 20.005 1.00 84.06 96 ASN A O 1
ATOM 739 N N . THR A 1 97 ? -14.173 7.338 18.553 1.00 87.38 97 THR A N 1
ATOM 740 C CA . THR A 1 97 ? -12.765 7.367 18.975 1.00 87.38 97 THR A CA 1
ATOM 741 C C . THR A 1 97 ? -11.893 8.132 17.983 1.00 87.38 97 THR A C 1
ATOM 743 O O . THR A 1 97 ? -12.158 8.161 16.781 1.00 87.38 97 THR A O 1
ATOM 746 N N . SER A 1 98 ? -10.796 8.716 18.473 1.00 91.25 98 SER A N 1
ATOM 747 C CA . SER A 1 98 ? -9.773 9.331 17.616 1.00 91.25 98 SER A CA 1
ATOM 748 C C . SER A 1 98 ? -9.124 8.319 16.665 1.00 91.25 98 SER A C 1
ATOM 750 O O . SER A 1 98 ? -8.743 8.689 15.555 1.00 91.25 98 SER A O 1
ATOM 752 N N . TYR A 1 99 ? -9.044 7.046 17.059 1.00 92.69 99 TYR A N 1
ATOM 753 C CA . TYR A 1 99 ? -8.475 5.970 16.248 1.00 92.69 99 TYR A CA 1
ATOM 754 C C . TYR A 1 99 ? -9.243 5.737 14.944 1.00 92.69 99 TYR A C 1
ATOM 756 O O . TYR A 1 99 ? -8.618 5.541 13.903 1.00 92.69 99 TYR A O 1
ATOM 764 N N . ALA A 1 100 ? -10.575 5.856 14.947 1.00 89.38 100 ALA A N 1
ATOM 765 C CA . ALA A 1 100 ? -11.371 5.760 13.721 1.00 89.38 100 ALA A CA 1
ATOM 766 C C . ALA A 1 100 ? -10.978 6.840 12.690 1.00 89.38 100 ALA A C 1
ATOM 768 O O . ALA A 1 100 ? -10.868 6.568 11.496 1.00 89.38 100 ALA A O 1
ATOM 769 N N . GLN A 1 101 ? -10.699 8.064 13.149 1.00 92.25 101 GLN A N 1
ATOM 770 C CA . GLN A 1 101 ? -10.264 9.151 12.270 1.00 92.25 101 GLN A CA 1
ATOM 771 C C . GLN A 1 101 ? -8.798 9.001 11.837 1.00 92.25 101 GLN A C 1
ATOM 773 O O . GLN A 1 101 ? -8.465 9.241 10.677 1.00 92.25 101 GLN A O 1
ATOM 778 N N . GLN A 1 102 ? -7.914 8.596 12.749 1.00 95.19 102 GLN A N 1
ATOM 779 C CA . GLN A 1 102 ? -6.490 8.414 12.451 1.00 95.19 102 GLN A CA 1
ATOM 780 C C . GLN A 1 102 ? -6.258 7.294 11.429 1.00 95.19 102 GLN A C 1
ATOM 782 O O . GLN A 1 102 ? -5.527 7.492 10.459 1.00 95.19 102 GLN A O 1
ATOM 787 N N . THR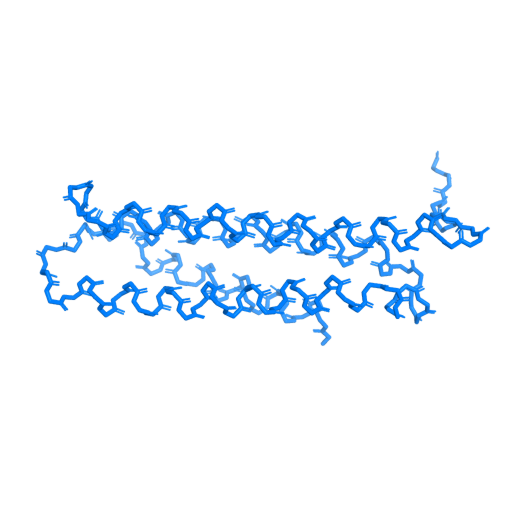 A 1 103 ? -6.947 6.161 11.580 1.00 94.25 103 THR A N 1
ATOM 788 C CA . THR A 1 103 ? -6.863 5.041 10.629 1.00 94.25 103 THR A CA 1
ATOM 789 C C . THR A 1 103 ? -7.383 5.411 9.238 1.00 94.25 103 THR A C 1
ATOM 791 O O . THR A 1 103 ? -6.759 5.053 8.235 1.00 94.25 103 THR A O 1
ATOM 794 N N . ALA A 1 104 ? -8.457 6.207 9.159 1.00 93.25 104 ALA A N 1
ATOM 795 C CA . ALA A 1 104 ? -8.967 6.758 7.902 1.00 93.25 104 ALA A CA 1
ATOM 796 C C . ALA A 1 104 ? -7.951 7.685 7.208 1.00 93.25 104 ALA A C 1
ATOM 798 O O . ALA A 1 104 ? -7.763 7.612 5.990 1.00 93.25 104 ALA A O 1
ATOM 799 N N . ASN A 1 105 ? -7.264 8.535 7.977 1.00 95.94 105 ASN A N 1
ATOM 800 C CA . ASN A 1 105 ? -6.219 9.411 7.447 1.00 95.94 105 ASN A CA 1
ATOM 801 C C . ASN A 1 105 ? -5.046 8.597 6.882 1.00 95.94 105 ASN A C 1
ATOM 803 O O . ASN A 1 105 ? -4.605 8.857 5.762 1.00 95.94 105 ASN A O 1
ATOM 807 N N . GLN A 1 106 ? -4.594 7.575 7.611 1.00 96.88 106 GLN A N 1
ATOM 808 C CA . GLN A 1 106 ? -3.542 6.659 7.160 1.00 96.88 106 GLN A CA 1
ATOM 809 C C . GLN A 1 106 ? -3.935 5.904 5.881 1.00 96.88 106 GLN A C 1
ATOM 811 O O . GLN A 1 106 ? -3.137 5.823 4.950 1.00 96.88 106 GLN A O 1
ATOM 816 N N . LYS A 1 107 ? -5.185 5.437 5.762 1.00 96.31 107 LYS A N 1
ATOM 817 C CA . LYS A 1 107 ? -5.701 4.832 4.519 1.00 96.31 107 LYS A CA 1
ATOM 818 C C . LYS A 1 107 ? -5.609 5.794 3.328 1.00 96.31 107 LYS A C 1
ATOM 820 O O . LYS A 1 107 ? -5.161 5.418 2.247 1.00 96.31 107 LYS A O 1
ATOM 825 N N . SER A 1 108 ? -5.995 7.057 3.522 1.00 97.19 108 SER A N 1
ATOM 826 C CA . SER A 1 108 ? -5.895 8.091 2.478 1.00 97.19 108 SER A CA 1
ATOM 827 C C . SER A 1 108 ? -4.444 8.349 2.042 1.00 97.19 108 SER A C 1
ATOM 829 O O . SER A 1 108 ? -4.159 8.507 0.848 1.00 97.19 108 SER A O 1
ATOM 831 N N . GLN A 1 109 ? -3.514 8.342 3.001 1.00 97.69 109 GLN A N 1
ATOM 832 C CA . GLN A 1 109 ? -2.081 8.450 2.730 1.00 97.69 109 GLN A CA 1
ATOM 833 C C . GLN A 1 109 ? -1.582 7.245 1.926 1.00 97.69 109 GLN A C 1
ATOM 835 O O . GLN A 1 109 ? -0.962 7.451 0.886 1.00 97.69 109 GLN A O 1
ATOM 840 N N . VAL A 1 110 ? -1.944 6.011 2.301 1.00 97.50 110 VAL A N 1
ATOM 841 C CA . VAL A 1 110 ? -1.548 4.795 1.556 1.00 97.50 110 VAL A CA 1
ATOM 842 C C . VAL A 1 110 ? -2.014 4.878 0.108 1.00 97.50 110 VAL A C 1
ATOM 844 O O . VAL A 1 110 ? -1.222 4.683 -0.813 1.00 97.50 110 VAL A O 1
ATOM 847 N N . GLY A 1 111 ? -3.263 5.294 -0.118 1.00 96.75 111 GLY A N 1
ATOM 848 C CA . GLY A 1 111 ? -3.772 5.515 -1.470 1.00 96.75 111 GLY A CA 1
ATOM 849 C C . GLY A 1 111 ? -2.978 6.563 -2.263 1.00 96.75 111 GLY A C 1
ATOM 850 O O . GLY A 1 111 ? -2.914 6.486 -3.489 1.00 96.75 111 GLY A O 1
ATOM 851 N N . THR A 1 112 ? -2.362 7.543 -1.599 1.00 97.75 112 THR A N 1
ATOM 852 C CA . THR A 1 112 ? -1.497 8.538 -2.250 1.00 97.75 112 THR A CA 1
ATOM 853 C C . THR A 1 112 ? -0.158 7.939 -2.669 1.00 97.75 112 THR A C 1
ATOM 855 O O . THR A 1 112 ? 0.191 8.076 -3.842 1.00 97.75 112 THR A O 1
ATOM 858 N N . HIS A 1 113 ? 0.523 7.213 -1.779 1.00 98.06 113 HIS A N 1
ATOM 859 C CA . HIS A 1 113 ? 1.794 6.544 -2.085 1.00 98.06 113 HIS A CA 1
ATOM 860 C C . HIS A 1 113 ? 1.641 5.511 -3.213 1.00 98.06 113 HIS A C 1
ATOM 862 O O . HIS A 1 113 ? 2.405 5.514 -4.175 1.00 98.06 113 HIS A O 1
ATOM 868 N N . ILE A 1 114 ? 0.571 4.709 -3.189 1.00 97.62 114 ILE A N 1
ATOM 869 C CA . ILE A 1 114 ? 0.247 3.758 -4.268 1.00 97.62 114 ILE A CA 1
ATOM 870 C C . ILE A 1 114 ? 0.083 4.473 -5.619 1.00 97.62 114 ILE A C 1
ATOM 872 O O . ILE A 1 114 ? 0.617 4.037 -6.642 1.00 97.62 114 ILE A O 1
ATOM 876 N N . ARG A 1 115 ? -0.655 5.594 -5.652 1.00 97.31 115 ARG A N 1
ATOM 877 C CA . ARG A 1 115 ? -0.825 6.377 -6.888 1.00 97.31 115 ARG A CA 1
ATOM 878 C C . ARG A 1 115 ? 0.497 6.964 -7.373 1.00 97.31 115 ARG A C 1
ATOM 880 O O . ARG A 1 115 ? 0.721 7.002 -8.582 1.00 97.31 115 ARG A O 1
ATOM 887 N N . GLN A 1 116 ? 1.350 7.423 -6.460 1.00 97.75 116 GLN A N 1
ATOM 888 C CA . GLN A 1 116 ? 2.673 7.952 -6.788 1.00 97.75 116 GLN A CA 1
ATOM 889 C C . GLN A 1 116 ? 3.580 6.867 -7.376 1.00 97.75 116 GLN A C 1
ATOM 891 O O . GLN A 1 116 ? 4.188 7.117 -8.415 1.00 97.75 116 GLN A O 1
ATOM 896 N N . ALA A 1 117 ? 3.581 5.658 -6.808 1.00 97.62 117 ALA A N 1
ATOM 897 C CA . ALA A 1 117 ? 4.319 4.511 -7.336 1.00 97.62 117 ALA A CA 1
ATOM 898 C C . ALA A 1 117 ? 3.924 4.193 -8.785 1.00 97.62 117 ALA A C 1
ATOM 900 O O . ALA A 1 117 ? 4.770 4.155 -9.675 1.00 97.62 117 ALA A O 1
ATOM 901 N N . VAL A 1 118 ? 2.623 4.070 -9.062 1.00 97.50 118 VAL A N 1
ATOM 902 C CA . VAL A 1 118 ? 2.111 3.859 -10.429 1.00 97.50 118 VAL A CA 1
ATOM 903 C C . VAL A 1 118 ? 2.502 5.007 -11.366 1.00 97.50 118 VAL A C 1
ATOM 905 O O . VAL A 1 118 ? 2.903 4.780 -12.508 1.00 97.50 118 VAL A O 1
ATOM 908 N N . HIS A 1 119 ? 2.386 6.252 -10.902 1.00 96.38 119 HIS A N 1
ATOM 909 C CA . HIS A 1 119 ? 2.705 7.423 -11.713 1.00 96.38 119 HIS A CA 1
ATOM 910 C C . HIS A 1 119 ? 4.195 7.495 -12.070 1.00 96.38 119 HIS A C 1
ATOM 912 O O . HIS A 1 119 ? 4.524 7.845 -13.204 1.00 96.38 119 HIS A O 1
ATOM 918 N N . ALA A 1 120 ? 5.088 7.114 -11.154 1.00 96.88 120 ALA A N 1
ATOM 919 C CA . ALA A 1 120 ? 6.526 7.099 -11.397 1.00 96.88 120 ALA A CA 1
ATOM 920 C C . ALA A 1 120 ? 6.897 6.212 -12.596 1.00 96.88 120 ALA A C 1
ATOM 922 O O . ALA A 1 120 ? 7.687 6.631 -13.441 1.00 96.88 120 ALA A O 1
ATOM 923 N N . PHE A 1 121 ? 6.254 5.050 -12.747 1.00 95.44 121 PHE A N 1
ATOM 924 C CA . PHE A 1 121 ? 6.433 4.193 -13.923 1.00 95.44 121 PHE A CA 1
ATOM 925 C C . PHE A 1 121 ? 5.948 4.851 -15.213 1.00 95.44 121 PHE A C 1
ATOM 927 O O . PHE A 1 121 ? 6.661 4.813 -16.214 1.00 95.44 121 PHE A O 1
ATOM 934 N N . HIS A 1 122 ? 4.782 5.504 -15.211 1.00 93.12 122 HIS A N 1
ATOM 935 C CA . HIS A 1 122 ? 4.308 6.208 -16.407 1.00 93.12 122 HIS A CA 1
ATOM 936 C C . HIS A 1 122 ? 5.246 7.361 -16.807 1.00 93.12 122 HIS A C 1
ATOM 938 O O . HIS A 1 122 ? 5.535 7.5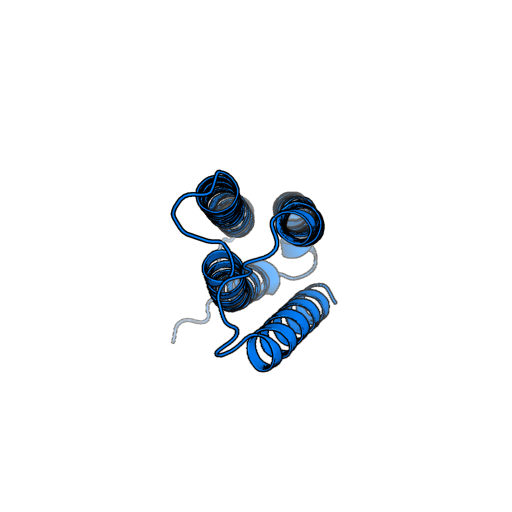26 -17.992 1.00 93.12 122 HIS A O 1
ATOM 944 N N . ILE A 1 123 ? 5.757 8.134 -15.838 1.00 92.75 123 ILE A N 1
ATOM 945 C CA . ILE A 1 123 ? 6.735 9.205 -16.093 1.00 92.75 123 ILE A CA 1
ATOM 946 C C . ILE A 1 123 ? 8.039 8.617 -16.638 1.00 92.75 123 ILE A C 1
ATOM 948 O O . ILE A 1 123 ? 8.560 9.094 -17.646 1.00 92.75 123 ILE A O 1
ATOM 952 N N . ALA A 1 124 ? 8.566 7.576 -15.992 1.00 92.56 124 ALA A N 1
ATOM 953 C CA . ALA A 1 124 ? 9.802 6.928 -16.411 1.00 92.56 124 ALA A CA 1
ATOM 954 C C . ALA A 1 124 ? 9.686 6.372 -17.839 1.00 92.56 124 ALA A C 1
ATOM 956 O O . ALA A 1 124 ? 10.591 6.571 -18.645 1.00 92.56 124 ALA A O 1
ATOM 957 N N . THR A 1 125 ? 8.540 5.777 -18.177 1.00 90.25 125 THR A N 1
ATOM 958 C CA . THR A 1 125 ? 8.219 5.281 -19.525 1.00 90.25 125 THR A CA 1
ATOM 959 C C . THR A 1 125 ? 8.177 6.403 -20.553 1.00 90.25 125 THR A C 1
ATOM 961 O O . THR A 1 125 ? 8.802 6.299 -21.608 1.00 90.25 125 THR A O 1
ATOM 964 N N . ALA A 1 126 ? 7.481 7.500 -20.241 1.00 87.38 126 ALA A N 1
ATOM 965 C CA . ALA A 1 126 ? 7.363 8.660 -21.123 1.00 87.38 126 ALA A CA 1
ATOM 966 C C . ALA A 1 126 ? 8.723 9.307 -21.439 1.00 87.38 126 ALA A C 1
ATOM 968 O O . ALA A 1 126 ? 8.897 9.873 -22.514 1.00 87.38 126 ALA A O 1
ATOM 969 N N . ASN A 1 127 ? 9.693 9.183 -20.529 1.00 85.12 127 ASN A N 1
ATOM 970 C CA . ASN A 1 127 ? 11.060 9.666 -20.718 1.00 85.12 127 ASN A CA 1
ATOM 971 C C . ASN A 1 127 ? 11.957 8.699 -21.514 1.00 85.12 127 ASN A C 1
ATOM 973 O O . ASN A 1 127 ? 13.119 9.017 -21.774 1.00 85.12 127 ASN A O 1
ATOM 977 N N . THR A 1 128 ? 11.462 7.522 -21.908 1.00 80.56 128 THR A N 1
ATOM 978 C CA . THR A 1 128 ? 12.211 6.619 -22.791 1.00 80.56 128 THR A CA 1
ATOM 979 C C . THR A 1 128 ? 12.110 7.069 -24.253 1.00 80.56 128 THR A C 1
ATOM 981 O O . THR A 1 128 ? 11.108 7.631 -24.682 1.00 80.56 128 THR A O 1
ATOM 984 N N . GLY A 1 129 ? 13.140 6.793 -25.063 1.00 73.38 129 GLY A N 1
ATOM 985 C CA . GLY A 1 129 ? 13.152 7.163 -26.490 1.00 73.38 129 GLY A CA 1
ATOM 986 C C . GLY A 1 129 ? 12.127 6.423 -27.365 1.00 73.38 129 GLY A C 1
ATOM 987 O O . GLY A 1 129 ? 11.973 6.762 -28.535 1.00 73.38 129 GLY A O 1
ATOM 988 N N . SER A 1 130 ? 11.441 5.411 -26.823 1.00 73.69 130 SER A N 1
ATOM 989 C CA . SER A 1 130 ? 10.367 4.676 -27.499 1.00 73.69 130 SER A CA 1
ATOM 990 C C . SER A 1 130 ? 9.336 4.189 -26.461 1.00 73.69 130 SER A C 1
ATOM 992 O O . SER A 1 130 ? 9.350 3.011 -26.085 1.00 73.69 130 SER A O 1
ATOM 994 N N . PRO A 1 131 ? 8.486 5.100 -25.944 1.00 76.19 131 PRO A N 1
ATOM 995 C CA . PRO A 1 131 ? 7.522 4.790 -24.889 1.00 76.19 131 PRO A CA 1
ATOM 996 C C . PRO A 1 131 ? 6.494 3.768 -25.372 1.00 76.19 131 PRO A C 1
ATOM 998 O O . PRO A 1 131 ? 6.006 3.893 -26.497 1.00 76.19 131 PRO A O 1
ATOM 1001 N N . TYR A 1 132 ? 6.132 2.798 -24.527 1.00 73.19 132 TYR A N 1
ATOM 1002 C CA . TYR A 1 132 ? 5.082 1.808 -24.814 1.00 73.19 132 TYR A CA 1
ATOM 1003 C C . TYR A 1 132 ? 5.302 1.015 -26.120 1.00 73.19 132 TYR A C 1
ATOM 1005 O O . TYR A 1 132 ? 4.355 0.539 -26.750 1.00 73.19 132 TYR A O 1
ATOM 1013 N N . SER A 1 133 ? 6.558 0.891 -26.560 1.00 65.75 133 SER A N 1
ATOM 1014 C CA . SER A 1 133 ? 6.944 0.364 -27.884 1.00 65.75 133 SER A CA 1
ATOM 1015 C C . SER A 1 133 ? 6.698 -1.135 -28.086 1.00 65.75 133 SER A C 1
ATOM 1017 O O . SER A 1 133 ? 6.792 -1.649 -29.196 1.00 65.75 133 SER A O 1
ATOM 1019 N N . ASN A 1 134 ? 6.354 -1.831 -27.013 1.00 63.59 134 ASN A N 1
ATOM 1020 C CA . ASN A 1 134 ? 5.963 -3.237 -26.932 1.00 63.59 134 ASN A CA 1
ATOM 1021 C C . ASN A 1 134 ? 4.433 -3.439 -26.924 1.00 63.59 134 ASN A C 1
ATOM 1023 O O . ASN A 1 134 ? 3.981 -4.575 -26.778 1.00 63.59 134 ASN A O 1
ATOM 1027 N N . THR A 1 135 ? 3.629 -2.383 -27.098 1.00 60.97 135 THR A N 1
ATOM 1028 C CA . THR A 1 135 ? 2.198 -2.535 -27.389 1.00 60.97 135 THR A CA 1
ATOM 1029 C C . THR A 1 135 ? 2.035 -3.037 -28.823 1.00 60.97 135 THR A C 1
ATOM 1031 O O . THR A 1 135 ? 1.990 -2.270 -29.783 1.00 60.97 135 THR A O 1
ATOM 1034 N N . THR A 1 136 ? 1.991 -4.358 -29.008 1.00 53.97 136 THR A N 1
ATOM 1035 C CA . THR A 1 136 ? 1.570 -4.927 -30.293 1.00 53.97 136 THR A CA 1
ATOM 1036 C C . THR A 1 136 ? 0.154 -4.454 -30.581 1.00 53.97 136 THR A C 1
ATOM 1038 O O . THR A 1 136 ? -0.757 -4.681 -29.787 1.00 53.97 136 THR A O 1
ATOM 1041 N N . THR A 1 137 ? -0.003 -3.762 -31.706 1.00 46.25 137 THR A N 1
ATOM 1042 C CA . THR A 1 137 ? -1.291 -3.332 -32.245 1.00 46.25 137 THR A CA 1
ATOM 1043 C C . THR A 1 137 ? -2.157 -4.579 -32.416 1.00 46.25 137 THR A C 1
ATOM 1045 O O . THR A 1 137 ? -1.773 -5.484 -33.157 1.00 46.25 137 THR A O 1
ATOM 1048 N N . VAL A 1 138 ? -3.261 -4.658 -31.670 1.00 45.56 138 VAL A N 1
ATOM 1049 C CA . VAL A 1 138 ? -4.297 -5.686 -31.854 1.00 45.56 138 VAL A CA 1
ATOM 1050 C C . VAL A 1 138 ? -5.205 -5.262 -32.996 1.00 45.56 138 VAL A C 1
ATOM 1052 O O . VAL A 1 138 ? -5.588 -4.069 -33.009 1.00 45.56 138 VAL A O 1
#

Nearest PDB structures (foldseek):
  2jsw-assembly1_A  TM=4.356E-01  e=4.868E-01  Mus musculus
  8h2i-assembly1_ch  TM=5.108E-01  e=1.283E+00  Paramecium bursaria Chlorella virus 1
  1r0d-assembly3_D  TM=4.535E-01  e=4.834E+00  Homo sapiens

Organism: NCBI:txid669021

pLDDT: mean 91.17, std 9.14, range [45.56, 98.06]

=== Feature glossary ===
Legend for the data blocks above and below:

— What the protein is —

The amino-acid sequence is the protein's primary structure: the linear order of residues from the N-terminus to the C-terminus, written in one-letter code. Everything else here — the 3D coordinates, the secondary structure, the domain annotations — is ultimately a consequence of this string.

Functional annotations link the protein to curated databases. InterPro entries identify conserved domains and families by matching the sequence against member-database signatures (Pfam, PROSITE, CDD, …). Gene Ontology (GO) terms describe molecular function, biological process, and cellular component in a controlled vocabulary. CATH places the structure in a hierarchical fold classification (Class/Architecture/Topology/Homologous-superfamily). The organism is the source species.

— Where its atoms are —

Atomic coordinates in PDBx/mmCIF format — the same representation the Protein Data Bank distributes. Each line of the _atom_site loop places one backbone atom in Cartesian space (units: ångströms, origin: arbitrary).

The six renders are orthographic views along the three Cartesian axes in both directions. Representation (cartoon, sticks, or surface) and color scheme (sequence-rainbow or by-chain) vary across proteins so the training set covers all the common visualization conventions.

— Local backbone conformation —

Eight-state secondary structure (DSSP): H is the canonical α-helix, G the tighter 3₁₀-helix, I the wider π-helix; E/B are β-structure, T and S are turns and bends, and '-' is everything else. DSSP derives these from the pattern of main-chain N–H···O=C hydrogen bonds, not from the sequence.

Three-state secondary structure (P-SEA) collapses the eight DSSP classes into helix (a), strand (b), and coil (c). P-SEA assigns these from Cα geometry alone — distances and angles — without requiring backbone oxygens, so it works on any Cα trace.

φ (phi) and ψ (psi) are the two rotatable backbone dihedrals per residue: φ is the C(i-1)–N–Cα–C torsion, ψ is the N–Cα–C–N(i+1) torsion, both in degrees on (−180°, 180°]. α-helical residues cluster near (−60°, −45°); β-strand residues near (−120°, +130°). A Ramachandran plot is simply a scatter of (φ, ψ) for every residue.

— Global shape and packing —

The geometric summary reports three shape descriptors. Rg (radius of gyration) measures how spread out the Cα atoms are about their centre of mass; compact globular proteins have small Rg, elongated or unfolded ones large. Cα contacts (<8 Å, |i−j|>4) count long-range residue pairs in spatial proximity — high for tightly packed folds, near zero for rods or random coil. The bounding-box extents give the protein's footprint along x, y, z in Å.

SASA measures how much of the protein is reachable by solvent. It is 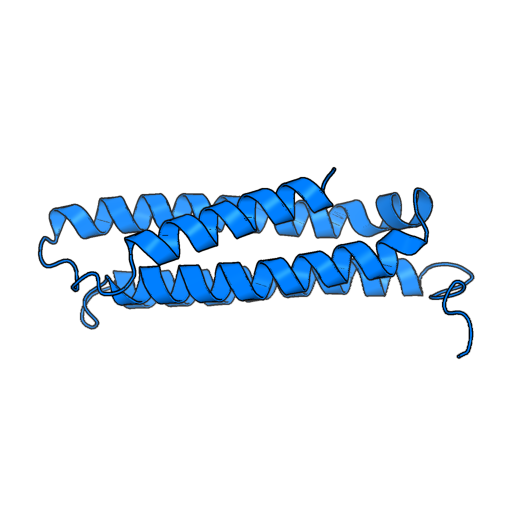computed by rolling a water-sized probe over the atomic surface and summing the exposed area (Å²). Per-residue SASA distinguishes core (buried, low SASA) from surface (exposed, high SASA) residues; total SASA is a whole-molecule size measure.

Plot images: a contact map (which residues are close in 3D, as an N×N binary image), a Ramachandran scatter (backbone torsion angles, revealing secondary-structure composition at a glance), and — for AlphaFold structures — a PAE heatmap (pairwise prediction confidence).

— Structural neighborhood —

A 3Di character summarizes, for each residue, the relative orientation of the Cα frame of its nearest spatial neighbor. Because it encodes fold topology rather than chemistry, 3Di alignments detect remote structural similarity that sequence alignment misses.

The Foldseek neighbor list gives the closest experimentally determined structures in the PDB, ranked by structural alignment. TM-score near 1 means near-identical fold; near 0.3 means only rough topology match. This is how one finds what a novel AlphaFold prediction most resembles in the solved-structure universe.

— Confidence and disorder —

For AlphaFold models, the B-factor field carries pLDDT — the model's own estimate of local accuracy on a 0–100 scale. Regions with pLDDT<50 should be treated as essentially unmodeled; they often correspond to intrinsically disordered segments.

Crystallographic B-factors measure how much each atom's electron density is smeared out, in Å². They rise in mobile loops and surface residues and fall in the buried interior. In AlphaFold models this column is repurposed to hold pLDDT instead.

Predicted Aligned Error (PAE) is an AlphaFold confidence matrix: entry (i, j) is the expected error in the position of residue j, in ångströms, when the prediction is superimposed on the true structure at residue i. Low PAE within a block of residues means that block is internally rigid and well-predicted; high PAE between two blocks means their relative placement is uncertain even if each block individually is confident.